Protein AF-A0A4Y2W3D5-F1 (afdb_monomer_lite)

InterPro domains:
  IPR001548 Peptidase M2, peptidyl-dipeptidase A [PF01401] (35-132)
  IPR001548 Peptidase M2, peptidyl-dipeptidase A [PS52011] (34-132)
  IPR001548 Peptidase M2, peptidyl-dipeptidase A [PTHR10514] (31-132)

Radius of gyration: 24.35 Å; chains: 1; bounding box: 38×50×79 Å

Organism: Araneus ventricosus (NCBI:txid182803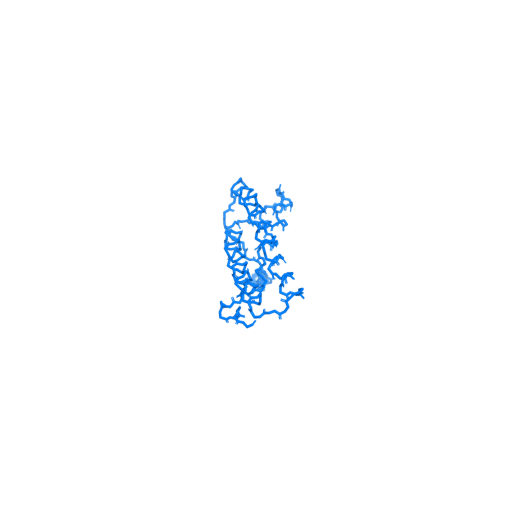)

Sequence (132 aa):
MVLCSVIFGLLNLLVTANADACDAVRDRYVSGSNTNVDEAVQFLRNHDRLASQMANKATIASWNYQSNLTEHNKKIMLEMEQESAKFSKEAWKNATSFAWKDFKDRNETIFRWFKSLSVLGTAALPEEKFKE

Secondary structure (DSSP, 8-state):
--HHHHHHHHHHHHHHHHHTTS-----SS---SB--HHHHHHHHHHHHHHHHHHHHHHHHHHHHHHHS--HHHHHHHHHHHHHHHHHHHHHHHHHTTB-GGGGGGT-HHHHHHHHHHT--GGGGS-GGGG--

Foldseek 3Di:
DPVVVVVVVVVVVVVVVVVVVPPPPPDPFAAAAAADVVVLVVLLVVLVVVVVVLVVLLVVLVVCCVVPVDPVSVVSNLVSVLVVLVSLVVLLVVLSNHNLVVCCVVPVVSSVSSVVSRDSPPSPDDSVVSPD

Structure (mmCIF, N/CA/C/O backbone):
data_AF-A0A4Y2W3D5-F1
#
_entry.id   AF-A0A4Y2W3D5-F1
#
loop_
_atom_site.group_PDB
_atom_site.id
_atom_site.type_symbol
_atom_site.label_atom_id
_atom_site.label_alt_id
_atom_site.label_comp_id
_atom_site.label_asym_id
_atom_site.label_entity_id
_atom_site.label_seq_id
_atom_site.pdbx_PDB_ins_code
_atom_site.Cartn_x
_atom_site.Cartn_y
_atom_site.Cartn_z
_atom_site.occupancy
_atom_site.B_iso_or_equiv
_atom_site.auth_seq_id
_atom_site.auth_comp_id
_atom_site.auth_asym_id
_atom_site.auth_atom_id
_atom_site.pdbx_PDB_model_num
ATOM 1 N N . MET A 1 1 ? 16.606 -39.940 -54.135 1.00 52.50 1 MET A N 1
ATOM 2 C CA . MET A 1 1 ? 17.005 -38.708 -53.412 1.00 52.50 1 MET A CA 1
ATOM 3 C C . MET A 1 1 ? 15.832 -37.735 -53.196 1.00 52.50 1 MET A C 1
ATOM 5 O O . MET A 1 1 ? 16.027 -36.539 -53.322 1.00 52.50 1 MET A O 1
ATOM 9 N N . VAL A 1 2 ? 14.617 -38.196 -52.848 1.00 50.19 2 VAL A N 1
ATOM 10 C CA . VAL A 1 2 ? 13.489 -37.268 -52.560 1.00 50.19 2 VAL A CA 1
ATOM 11 C C . VAL A 1 2 ? 12.741 -37.612 -51.259 1.00 50.19 2 VAL A C 1
ATOM 13 O O . VAL A 1 2 ? 12.106 -36.740 -50.682 1.00 50.19 2 VAL A O 1
ATOM 16 N N . LEU A 1 3 ? 12.886 -38.824 -50.702 1.00 41.00 3 LEU A N 1
ATOM 17 C CA . LEU A 1 3 ? 12.177 -39.196 -49.466 1.00 41.00 3 LEU A CA 1
ATOM 18 C C . LEU A 1 3 ? 12.799 -38.679 -48.151 1.00 41.00 3 LEU A C 1
ATOM 20 O O . LEU A 1 3 ? 12.075 -38.576 -47.169 1.00 41.00 3 LEU A O 1
ATOM 24 N N . CYS A 1 4 ? 14.085 -38.303 -48.098 1.00 43.53 4 CYS A N 1
ATOM 25 C CA . CYS A 1 4 ? 14.689 -37.792 -46.849 1.00 43.53 4 CYS A CA 1
ATOM 26 C C . CYS A 1 4 ? 14.389 -36.310 -46.569 1.00 43.53 4 CYS A C 1
ATOM 28 O O . CYS A 1 4 ? 14.415 -35.896 -45.413 1.00 43.53 4 CYS A O 1
ATOM 30 N N . SER A 1 5 ? 14.085 -35.507 -47.593 1.00 42.44 5 SER A N 1
ATOM 31 C CA . SER A 1 5 ? 13.856 -34.063 -47.425 1.00 42.44 5 SER A CA 1
ATOM 32 C C . SER A 1 5 ? 12.469 -33.737 -46.863 1.00 42.44 5 SER A C 1
ATOM 34 O O . SER A 1 5 ? 12.307 -32.728 -46.184 1.00 42.44 5 SER A O 1
ATOM 36 N N . VAL A 1 6 ? 11.473 -34.599 -47.094 1.00 50.34 6 VAL A N 1
ATOM 37 C CA . VAL A 1 6 ? 10.088 -34.367 -46.637 1.00 50.34 6 VAL A CA 1
ATOM 38 C C . VAL A 1 6 ? 9.926 -34.688 -45.145 1.00 50.34 6 VAL A C 1
ATOM 40 O O . VAL A 1 6 ? 9.176 -34.018 -44.438 1.00 50.34 6 VAL A O 1
ATOM 43 N N . ILE A 1 7 ? 10.694 -35.657 -44.636 1.00 48.94 7 ILE A N 1
ATOM 44 C CA . ILE A 1 7 ? 10.653 -36.080 -43.226 1.00 48.94 7 ILE A CA 1
ATOM 45 C C . ILE A 1 7 ? 11.238 -34.992 -42.305 1.00 48.94 7 ILE A C 1
ATOM 47 O O . ILE A 1 7 ? 10.708 -34.750 -41.223 1.00 48.94 7 ILE A O 1
ATOM 51 N N . PHE A 1 8 ? 12.261 -34.259 -42.762 1.00 45.75 8 PHE A N 1
ATOM 52 C CA . PHE A 1 8 ? 12.818 -33.113 -42.028 1.00 45.75 8 PHE A CA 1
ATOM 53 C C . PHE A 1 8 ? 11.894 -31.882 -42.011 1.00 45.75 8 PHE A C 1
ATOM 55 O O . PHE A 1 8 ? 11.946 -31.091 -41.070 1.00 45.75 8 PHE A O 1
ATOM 62 N N . GLY A 1 9 ? 11.029 -31.717 -43.018 1.00 48.16 9 GLY A N 1
ATOM 63 C CA . GLY A 1 9 ? 10.046 -30.629 -43.055 1.00 48.16 9 GLY A CA 1
ATOM 64 C C . GLY A 1 9 ? 8.900 -30.825 -42.058 1.00 48.16 9 GLY A C 1
ATOM 65 O O . GLY A 1 9 ? 8.498 -29.881 -41.384 1.00 48.16 9 GLY A O 1
ATOM 66 N N . LEU A 1 10 ? 8.416 -32.062 -41.906 1.00 48.62 10 LEU A N 1
ATOM 67 C CA . LEU A 1 10 ? 7.296 -32.382 -41.010 1.00 48.62 10 LEU A CA 1
ATOM 68 C C . LEU A 1 10 ? 7.675 -32.376 -39.521 1.00 48.62 10 LEU A C 1
ATOM 70 O O . LEU A 1 10 ? 6.816 -32.112 -38.681 1.00 48.62 10 LEU A O 1
ATOM 74 N N . LEU A 1 11 ? 8.948 -32.601 -39.177 1.00 48.75 11 LEU A N 1
ATOM 75 C CA . LEU A 1 11 ? 9.402 -32.560 -37.782 1.00 48.75 11 LEU A CA 1
ATOM 76 C C . LEU A 1 11 ? 9.518 -31.124 -37.234 1.00 48.75 11 LEU A C 1
ATOM 78 O O . LEU A 1 11 ? 9.341 -30.908 -36.040 1.00 48.75 11 LEU A O 1
ATOM 82 N N . ASN A 1 12 ? 9.753 -30.129 -38.097 1.00 52.22 12 ASN A N 1
ATOM 83 C CA . ASN A 1 12 ? 9.883 -28.728 -37.680 1.00 52.22 12 ASN A CA 1
ATOM 84 C C . ASN A 1 12 ? 8.536 -28.026 -37.428 1.00 52.22 12 ASN A C 1
ATOM 86 O O . ASN A 1 12 ? 8.511 -27.026 -36.719 1.00 52.22 12 ASN A O 1
ATOM 90 N N . LEU A 1 13 ? 7.416 -28.552 -37.940 1.00 49.47 13 LEU A N 1
ATOM 91 C CA . LEU A 1 13 ? 6.087 -27.971 -37.695 1.00 49.47 13 LEU A CA 1
ATOM 92 C C . LEU A 1 13 ? 5.500 -28.379 -36.327 1.00 49.47 13 LEU A C 1
ATOM 94 O O . LEU A 1 13 ? 4.667 -27.673 -35.766 1.00 49.47 13 LEU A O 1
ATOM 98 N N . LEU A 1 14 ? 5.947 -29.509 -35.771 1.00 46.84 14 LEU A N 1
ATOM 99 C CA . LEU A 1 14 ? 5.498 -30.023 -34.470 1.00 46.84 14 LEU A CA 1
ATOM 100 C C . LEU A 1 14 ? 6.307 -29.464 -33.289 1.00 46.84 14 LEU A C 1
ATOM 102 O O . LEU A 1 14 ? 5.818 -29.463 -32.162 1.00 46.84 14 LEU A O 1
ATOM 106 N N . VAL A 1 15 ? 7.524 -28.964 -33.532 1.00 49.25 15 VAL A N 1
ATOM 107 C CA . VAL A 1 15 ? 8.375 -28.368 -32.486 1.00 49.25 15 VAL A CA 1
ATOM 108 C C . VAL A 1 15 ? 7.961 -26.926 -32.173 1.00 49.25 15 VAL A C 1
ATOM 110 O O . VAL A 1 15 ? 8.002 -26.530 -31.011 1.00 49.25 15 VAL A O 1
ATOM 113 N N . THR A 1 16 ? 7.481 -26.152 -33.153 1.00 47.94 16 THR A N 1
ATOM 114 C CA . THR A 1 16 ? 7.047 -24.763 -32.912 1.00 47.94 16 THR A CA 1
ATOM 115 C C . THR A 1 16 ? 5.667 -24.662 -32.262 1.00 47.94 16 THR A C 1
ATOM 117 O O . THR A 1 16 ? 5.424 -23.719 -31.523 1.00 47.94 16 THR A O 1
ATOM 120 N N . ALA A 1 17 ? 4.778 -25.642 -32.457 1.00 47.56 17 AL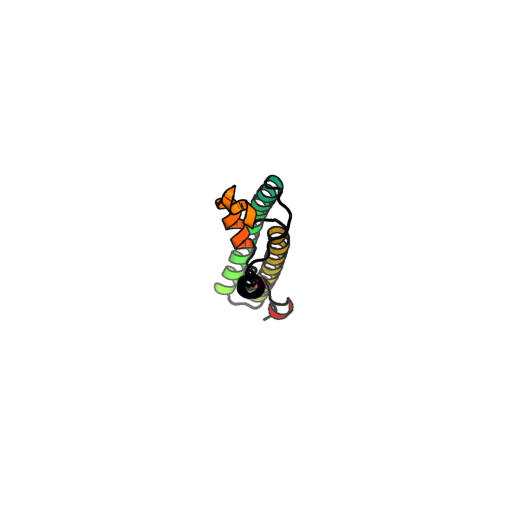A A N 1
ATOM 121 C CA . ALA A 1 17 ? 3.437 -25.618 -31.861 1.00 47.56 17 ALA A CA 1
ATOM 122 C C . ALA A 1 17 ? 3.436 -25.814 -30.329 1.00 47.56 17 ALA A C 1
ATOM 124 O O . ALA A 1 17 ? 2.494 -25.410 -29.653 1.00 47.56 17 ALA A O 1
ATOM 125 N N . ASN A 1 18 ? 4.497 -26.414 -29.775 1.00 51.12 18 ASN A N 1
ATOM 126 C CA . ASN A 1 18 ? 4.595 -26.724 -28.345 1.00 51.12 18 ASN A CA 1
ATOM 127 C C . ASN A 1 18 ? 5.391 -25.675 -27.547 1.00 51.12 18 ASN A C 1
ATOM 129 O O . ASN A 1 18 ? 5.335 -25.686 -26.318 1.00 51.12 18 ASN A O 1
ATOM 133 N N . ALA A 1 19 ? 6.117 -24.774 -28.220 1.00 45.09 19 ALA A N 1
ATOM 134 C CA . ALA A 1 19 ? 6.830 -23.678 -27.562 1.00 45.09 19 ALA A CA 1
ATOM 135 C C . ALA A 1 19 ? 5.860 -22.585 -27.076 1.00 45.09 19 ALA A C 1
ATOM 137 O O . ALA A 1 19 ? 6.019 -22.081 -25.968 1.00 45.09 19 ALA A O 1
ATOM 138 N N . ASP A 1 20 ? 4.795 -22.311 -27.838 1.00 47.66 20 ASP A N 1
ATOM 139 C CA . ASP A 1 20 ? 3.766 -21.326 -27.469 1.00 47.66 20 ASP A CA 1
ATOM 140 C C . ASP A 1 20 ? 2.789 -21.838 -26.391 1.00 47.66 20 ASP A C 1
ATOM 142 O O . ASP A 1 20 ? 2.048 -21.063 -25.789 1.00 47.66 20 ASP A O 1
ATOM 146 N N . ALA A 1 21 ? 2.795 -23.144 -26.106 1.00 46.25 21 ALA A N 1
ATOM 147 C CA . ALA A 1 21 ? 1.934 -23.754 -25.092 1.00 46.25 21 ALA A CA 1
ATOM 148 C C . ALA A 1 21 ? 2.580 -23.835 -23.692 1.00 46.25 21 ALA A C 1
ATOM 150 O O . ALA A 1 21 ? 1.889 -24.171 -22.729 1.00 46.25 21 ALA A O 1
ATOM 151 N N . CYS A 1 22 ? 3.880 -23.534 -23.553 1.00 43.44 22 CYS A N 1
ATOM 152 C CA . CYS A 1 22 ? 4.628 -23.768 -22.310 1.00 43.44 22 CYS A CA 1
ATOM 153 C C . CYS A 1 22 ? 4.873 -22.521 -21.433 1.00 43.44 22 CYS A C 1
ATOM 155 O O . CYS A 1 22 ? 5.510 -22.652 -20.391 1.00 43.44 22 CYS A O 1
ATOM 157 N N . ASP A 1 23 ? 4.335 -21.342 -21.766 1.00 47.62 23 ASP A N 1
ATOM 158 C CA . ASP A 1 23 ? 4.458 -20.157 -20.891 1.00 47.62 23 ASP A CA 1
ATOM 159 C C . ASP A 1 23 ? 3.144 -19.394 -20.672 1.00 47.62 23 ASP A C 1
ATOM 161 O O . ASP A 1 23 ? 3.099 -18.175 -20.534 1.00 47.62 23 ASP A O 1
ATOM 165 N N . ALA A 1 24 ? 2.028 -20.118 -20.575 1.00 50.91 24 ALA A N 1
ATOM 166 C CA . ALA A 1 24 ? 0.790 -19.551 -20.044 1.00 50.91 24 ALA A CA 1
ATOM 167 C C . ALA A 1 24 ? 0.759 -19.618 -18.503 1.00 50.91 24 ALA A C 1
ATOM 169 O O . ALA A 1 24 ? -0.271 -19.935 -17.899 1.00 50.91 24 ALA A O 1
ATOM 170 N N . VAL A 1 25 ? 1.879 -19.326 -17.825 1.00 55.34 25 VAL A N 1
ATOM 171 C CA . VAL A 1 25 ? 1.826 -19.005 -16.396 1.00 55.34 25 VAL A CA 1
ATOM 172 C C . VAL A 1 25 ? 1.177 -17.635 -16.305 1.00 55.34 25 VAL A C 1
ATOM 174 O O . VAL A 1 25 ? 1.826 -16.609 -16.473 1.00 55.34 25 VAL A O 1
ATOM 177 N N . ARG A 1 26 ? -0.139 -17.618 -16.074 1.00 61.34 26 ARG A N 1
ATOM 178 C CA . ARG A 1 26 ? -0.889 -16.385 -15.825 1.00 61.34 26 ARG A CA 1
ATOM 179 C C . ARG A 1 26 ? -0.144 -15.593 -14.753 1.00 61.34 26 ARG A C 1
ATOM 181 O O . ARG A 1 26 ? -0.055 -16.039 -13.606 1.00 61.34 26 ARG A O 1
ATOM 188 N N . ASP A 1 27 ? 0.433 -14.467 -15.150 1.00 73.44 27 ASP A N 1
ATOM 189 C CA . ASP A 1 27 ? 1.270 -13.683 -14.260 1.00 73.44 27 ASP A CA 1
ATOM 190 C C . ASP A 1 27 ? 0.453 -13.274 -13.029 1.00 73.44 27 ASP A C 1
ATOM 192 O O . ASP A 1 27 ? -0.653 -12.741 -13.146 1.00 73.44 27 ASP A O 1
ATOM 196 N N . ARG A 1 28 ? 0.968 -13.595 -11.837 1.00 80.62 28 ARG A N 1
ATOM 197 C CA . ARG A 1 28 ? 0.223 -13.428 -10.582 1.00 80.62 28 ARG A CA 1
ATOM 198 C C . ARG A 1 28 ? -0.047 -11.965 -10.251 1.00 80.62 28 ARG A C 1
ATOM 200 O O . ARG A 1 28 ? -0.989 -11.693 -9.511 1.00 80.62 28 ARG A O 1
ATOM 207 N N . TYR A 1 29 ? 0.766 -11.046 -10.769 1.00 88.69 29 TYR A N 1
ATOM 208 C CA . TYR A 1 29 ? 0.692 -9.632 -10.421 1.00 88.69 29 TYR A CA 1
ATOM 209 C C . TYR A 1 29 ? 0.565 -8.768 -11.667 1.00 88.69 29 TYR A C 1
ATOM 211 O O . TYR A 1 29 ? 1.351 -8.887 -12.608 1.00 88.69 29 TYR A O 1
ATOM 219 N N . VAL A 1 30 ? -0.406 -7.857 -11.652 1.00 92.44 30 VAL A N 1
ATOM 220 C CA . VAL A 1 30 ? -0.623 -6.915 -12.753 1.00 92.44 30 VAL A CA 1
ATOM 221 C C . VAL A 1 30 ? 0.547 -5.935 -12.817 1.00 92.44 30 VAL A C 1
ATOM 223 O O . VAL A 1 30 ? 0.955 -5.368 -11.804 1.00 92.44 30 VAL A O 1
ATOM 226 N N . SER A 1 31 ? 1.088 -5.748 -14.016 1.00 94.62 31 SER A N 1
ATOM 227 C CA . SER A 1 31 ? 2.076 -4.720 -14.340 1.00 94.62 31 SER A CA 1
ATOM 228 C C . SER A 1 31 ? 1.577 -3.989 -15.571 1.00 94.62 31 SER A C 1
ATOM 230 O O . SER A 1 31 ? 1.117 -4.631 -16.514 1.00 94.62 31 SER A O 1
ATOM 232 N N . GLY A 1 32 ? 1.636 -2.667 -15.531 1.00 95.38 32 GLY A N 1
ATOM 233 C CA . GLY A 1 32 ? 1.163 -1.803 -16.598 1.00 95.38 32 GLY A CA 1
ATOM 234 C C . GLY A 1 32 ? 2.283 -1.479 -17.573 1.00 95.38 32 GLY A C 1
ATOM 235 O O . GLY A 1 32 ? 3.229 -2.250 -17.731 1.00 95.38 32 GLY A O 1
ATOM 236 N N . SER A 1 33 ? 2.171 -0.321 -18.216 1.00 95.88 33 SER A N 1
ATOM 237 C CA . SER A 1 33 ? 3.069 0.109 -19.289 1.00 95.88 33 SER A CA 1
ATOM 238 C C . SER A 1 33 ? 3.806 1.420 -19.001 1.00 95.88 33 SER A C 1
ATOM 240 O O . SER A 1 33 ? 4.630 1.822 -19.816 1.00 95.88 33 SER A O 1
ATOM 242 N N . ASN A 1 34 ? 3.539 2.115 -17.883 1.00 95.12 34 ASN A N 1
ATOM 243 C CA . ASN A 1 34 ? 4.255 3.357 -17.567 1.00 95.12 34 ASN A CA 1
ATOM 244 C C . ASN A 1 34 ? 5.691 3.057 -17.093 1.00 95.12 34 ASN A C 1
ATOM 246 O O . ASN A 1 34 ? 5.899 2.553 -15.990 1.00 95.12 34 ASN A O 1
ATOM 250 N N . THR A 1 35 ? 6.685 3.384 -17.918 1.00 93.69 35 THR A N 1
ATOM 251 C CA . THR A 1 35 ? 8.114 3.162 -17.644 1.00 93.69 35 THR A CA 1
ATOM 252 C C . THR A 1 35 ? 8.809 4.351 -16.966 1.00 93.69 35 THR A C 1
ATOM 254 O O . THR A 1 35 ? 10.026 4.305 -16.771 1.00 93.69 35 THR A O 1
ATOM 257 N N . ASN A 1 36 ? 8.093 5.439 -16.653 1.00 93.81 36 ASN A N 1
ATOM 258 C CA . ASN A 1 36 ? 8.681 6.647 -16.074 1.00 93.81 36 ASN A CA 1
ATOM 259 C C . ASN A 1 36 ? 9.110 6.409 -14.614 1.00 93.81 36 ASN A C 1
ATOM 261 O O . ASN A 1 36 ? 8.287 6.316 -13.702 1.00 93.81 36 ASN A O 1
ATOM 265 N N . VAL A 1 37 ? 10.425 6.318 -14.397 1.00 90.38 37 VAL A N 1
ATOM 266 C CA . VAL A 1 37 ? 11.018 6.031 -13.082 1.00 90.38 37 VAL A CA 1
ATOM 267 C C . VAL A 1 37 ? 10.871 7.214 -12.121 1.00 90.38 37 VAL A C 1
ATOM 269 O O . VAL A 1 37 ? 10.652 6.996 -10.931 1.00 90.38 37 VAL A O 1
ATOM 272 N N . ASP A 1 38 ? 10.943 8.455 -12.602 1.00 93.44 38 ASP A N 1
ATOM 273 C CA . ASP A 1 38 ? 10.845 9.634 -11.734 1.00 93.44 38 ASP A CA 1
ATOM 274 C C . ASP A 1 38 ? 9.427 9.791 -11.174 1.00 93.44 38 ASP A C 1
ATOM 276 O O . ASP A 1 38 ? 9.252 10.016 -9.974 1.00 93.44 38 ASP A O 1
ATOM 280 N N . GLU A 1 39 ? 8.408 9.579 -12.012 1.00 95.44 39 GLU A N 1
ATOM 281 C CA . GLU A 1 39 ? 7.008 9.508 -11.573 1.00 95.44 39 GLU A CA 1
ATOM 282 C C . GLU A 1 39 ? 6.791 8.369 -10.576 1.00 95.44 39 GLU A C 1
ATOM 284 O O . GLU A 1 39 ? 6.139 8.563 -9.548 1.00 95.44 39 GLU A O 1
ATOM 289 N N . ALA A 1 40 ? 7.379 7.197 -10.836 1.00 95.44 40 ALA A N 1
ATOM 290 C CA . ALA A 1 40 ? 7.300 6.054 -9.935 1.00 95.44 40 ALA A CA 1
ATOM 291 C C . ALA A 1 40 ? 7.895 6.383 -8.553 1.00 95.44 40 ALA A C 1
ATOM 293 O O . ALA A 1 40 ? 7.281 6.097 -7.525 1.00 95.44 40 ALA A O 1
ATOM 294 N N . VAL A 1 41 ? 9.056 7.043 -8.505 1.00 95.25 41 VAL A N 1
ATOM 295 C CA . VAL A 1 41 ? 9.691 7.479 -7.250 1.00 95.25 41 VAL A CA 1
ATOM 296 C C . VAL A 1 41 ? 8.845 8.525 -6.525 1.00 95.25 41 VAL A C 1
ATOM 298 O O . VAL A 1 41 ? 8.679 8.439 -5.306 1.00 95.25 41 VAL A O 1
ATOM 301 N N . GLN A 1 42 ? 8.298 9.508 -7.243 1.00 97.06 42 GLN A N 1
ATOM 302 C CA . GLN A 1 42 ? 7.421 10.523 -6.651 1.00 97.06 42 GLN A CA 1
ATOM 303 C C . GLN A 1 42 ? 6.145 9.901 -6.076 1.00 97.06 42 GLN A C 1
ATOM 305 O O . GLN A 1 42 ? 5.750 10.234 -4.955 1.00 97.06 42 GLN A O 1
ATOM 310 N N . PHE A 1 43 ? 5.541 8.953 -6.797 1.00 97.56 43 PHE A N 1
ATOM 311 C CA . PHE A 1 43 ? 4.408 8.174 -6.314 1.00 97.56 43 PHE A CA 1
ATOM 312 C C . PHE A 1 43 ? 4.752 7.447 -5.012 1.00 97.56 43 PHE A C 1
ATOM 314 O O . PHE A 1 43 ? 4.034 7.618 -4.028 1.00 97.56 43 PHE A O 1
ATOM 321 N N . LEU A 1 44 ? 5.864 6.703 -4.967 1.00 97.44 44 LEU A N 1
ATOM 322 C CA . LEU A 1 44 ? 6.262 5.959 -3.769 1.00 97.44 44 LEU A CA 1
ATOM 323 C C . LEU A 1 44 ? 6.497 6.877 -2.561 1.00 97.44 44 LEU A C 1
ATOM 325 O O . LEU A 1 44 ? 6.045 6.555 -1.466 1.00 97.44 44 LEU A O 1
ATOM 329 N N . ARG A 1 45 ? 7.136 8.040 -2.745 1.00 97.50 45 ARG A N 1
ATOM 330 C CA . ARG A 1 45 ? 7.343 9.025 -1.663 1.00 97.50 45 ARG A CA 1
ATOM 331 C C . ARG A 1 45 ? 6.025 9.572 -1.118 1.00 97.50 45 ARG A C 1
ATOM 333 O O . ARG A 1 45 ? 5.846 9.685 0.094 1.00 97.50 45 ARG A O 1
ATOM 340 N N . ASN A 1 46 ? 5.098 9.915 -2.008 1.00 98.06 46 ASN A N 1
ATOM 341 C CA . ASN A 1 46 ? 3.785 10.408 -1.603 1.00 98.06 46 ASN A CA 1
ATOM 342 C C . ASN A 1 46 ? 2.965 9.313 -0.917 1.00 98.06 46 ASN A C 1
ATOM 344 O O . ASN A 1 46 ? 2.314 9.583 0.094 1.00 98.06 46 ASN A O 1
ATOM 348 N N . HIS A 1 47 ? 3.020 8.091 -1.447 1.00 97.75 47 HIS A N 1
ATOM 349 C CA . HIS A 1 47 ? 2.340 6.941 -0.879 1.00 97.75 47 HIS A CA 1
ATOM 350 C C . HIS A 1 47 ? 2.858 6.625 0.524 1.00 97.75 47 HIS A C 1
ATOM 352 O O . HIS A 1 47 ? 2.045 6.514 1.430 1.00 97.75 47 HIS A O 1
ATOM 358 N N . ASP A 1 48 ? 4.174 6.567 0.733 1.00 97.94 48 ASP A N 1
ATOM 359 C CA . ASP A 1 48 ? 4.793 6.303 2.040 1.00 97.94 48 ASP A CA 1
ATOM 360 C C . ASP A 1 48 ? 4.324 7.292 3.122 1.00 97.94 48 ASP A C 1
ATOM 362 O O . ASP A 1 48 ? 3.867 6.900 4.203 1.00 97.94 48 ASP A O 1
ATOM 366 N N . ARG A 1 49 ? 4.314 8.591 2.790 1.00 98.31 49 ARG A N 1
ATOM 367 C CA . ARG A 1 49 ? 3.819 9.644 3.688 1.00 98.31 49 ARG A CA 1
ATOM 368 C C . ARG A 1 49 ? 2.343 9.448 4.048 1.00 98.31 49 ARG A C 1
ATOM 370 O O . ARG A 1 49 ? 1.973 9.579 5.214 1.00 98.31 49 ARG A O 1
ATOM 377 N N . LEU A 1 50 ? 1.490 9.187 3.056 1.00 98.12 50 LEU A N 1
ATOM 378 C CA . LEU A 1 50 ? 0.046 9.025 3.263 1.00 98.12 50 LEU A CA 1
ATOM 379 C C . LEU A 1 50 ? -0.285 7.717 3.988 1.00 98.12 50 LEU A C 1
ATOM 381 O O . LEU A 1 50 ? -1.103 7.717 4.906 1.00 98.12 50 LEU A O 1
ATOM 385 N N . ALA A 1 51 ? 0.389 6.626 3.628 1.00 97.38 51 ALA A N 1
ATOM 386 C CA . ALA A 1 51 ? 0.231 5.318 4.247 1.00 97.38 51 ALA A CA 1
ATOM 387 C C . ALA A 1 51 ? 0.607 5.367 5.729 1.00 97.38 51 ALA A C 1
ATOM 389 O O . ALA A 1 51 ? -0.127 4.836 6.555 1.00 97.38 51 ALA A O 1
ATOM 390 N N . SER A 1 52 ? 1.679 6.079 6.088 1.00 98.00 52 SER A N 1
ATOM 391 C CA . SER A 1 52 ? 2.076 6.276 7.488 1.00 98.00 52 SER A CA 1
ATOM 392 C C . SER A 1 52 ? 0.999 7.000 8.305 1.00 98.00 52 SER A C 1
ATOM 394 O O . SER A 1 52 ? 0.691 6.608 9.432 1.00 98.00 52 SER A O 1
ATOM 396 N N . GLN A 1 53 ? 0.378 8.036 7.731 1.00 98.19 53 GLN A N 1
ATOM 397 C CA . GLN A 1 53 ? -0.719 8.767 8.375 1.00 98.19 53 GLN A CA 1
ATOM 398 C C . GLN A 1 53 ? -1.969 7.893 8.530 1.00 98.19 53 GLN A C 1
ATOM 400 O O . GLN A 1 53 ? -2.588 7.890 9.594 1.00 98.19 53 GLN A O 1
ATOM 405 N N . MET A 1 54 ? -2.325 7.135 7.489 1.00 97.81 54 MET A N 1
ATOM 406 C CA . MET A 1 54 ? -3.458 6.208 7.519 1.00 97.81 54 MET A CA 1
ATOM 407 C C . MET A 1 54 ? -3.243 5.099 8.554 1.00 97.81 54 MET A C 1
ATOM 409 O O . MET A 1 54 ? -4.109 4.860 9.391 1.00 97.81 54 MET A O 1
ATOM 413 N N . ALA A 1 55 ? -2.060 4.481 8.558 1.00 97.31 55 ALA A N 1
ATOM 414 C CA . ALA A 1 55 ? -1.700 3.417 9.487 1.00 97.31 55 ALA A CA 1
ATOM 415 C C . ALA A 1 55 ? -1.759 3.887 10.943 1.00 97.31 55 ALA A C 1
ATOM 417 O O . ALA A 1 55 ? -2.271 3.165 11.798 1.00 97.31 55 ALA A O 1
ATOM 418 N N . ASN A 1 56 ? -1.294 5.108 11.231 1.00 98.50 56 ASN A N 1
ATOM 419 C CA . ASN A 1 56 ? -1.407 5.686 12.567 1.00 98.50 56 ASN A CA 1
ATOM 420 C C . ASN A 1 56 ? -2.875 5.812 13.010 1.00 98.50 56 ASN A C 1
ATOM 422 O O . ASN A 1 56 ? -3.228 5.322 14.082 1.00 98.50 56 ASN A O 1
ATOM 426 N N . LYS A 1 57 ? -3.738 6.396 12.170 1.00 98.38 57 LYS A N 1
ATOM 427 C CA . LYS A 1 57 ? -5.171 6.549 12.470 1.00 98.38 57 LYS A CA 1
ATOM 428 C C . LYS A 1 57 ? -5.870 5.203 12.664 1.00 98.38 57 LYS A C 1
ATOM 430 O O . LYS A 1 57 ? -6.566 5.021 13.660 1.00 98.38 57 LYS A O 1
ATOM 435 N N . ALA A 1 58 ? -5.654 4.262 11.745 1.00 97.44 58 ALA A N 1
ATOM 436 C CA . ALA A 1 58 ? -6.243 2.927 11.805 1.00 97.44 58 ALA A CA 1
ATOM 437 C C . ALA A 1 58 ? -5.799 2.170 13.068 1.00 97.44 58 ALA A C 1
ATOM 439 O O . ALA A 1 58 ? -6.625 1.577 13.760 1.00 97.44 58 ALA A O 1
ATOM 440 N N . THR A 1 59 ? -4.513 2.265 13.427 1.00 98.38 59 THR A N 1
ATOM 441 C CA . THR A 1 59 ? -3.973 1.651 14.651 1.00 98.38 59 THR A CA 1
ATOM 442 C C . THR A 1 59 ? -4.610 2.248 15.903 1.00 98.38 59 THR A C 1
ATOM 444 O O . THR A 1 59 ? -5.009 1.501 16.791 1.00 98.38 59 THR A O 1
ATOM 447 N N . ILE A 1 60 ? -4.754 3.577 15.974 1.00 98.56 60 ILE A N 1
ATOM 448 C CA . ILE A 1 60 ? -5.402 4.249 17.110 1.00 98.56 60 ILE A CA 1
ATOM 449 C C . ILE A 1 60 ? -6.870 3.824 17.230 1.00 98.56 60 ILE A C 1
ATOM 451 O O . ILE A 1 60 ? -7.316 3.484 18.323 1.00 98.56 60 ILE A O 1
ATOM 455 N N . ALA A 1 61 ? -7.620 3.808 16.125 1.00 98.31 61 ALA A N 1
ATOM 456 C CA . ALA A 1 61 ? -9.025 3.401 16.134 1.00 98.31 61 ALA A CA 1
ATOM 457 C C . ALA A 1 61 ? -9.195 1.944 16.592 1.00 98.31 61 ALA A C 1
ATOM 459 O O . ALA A 1 61 ? -10.023 1.658 17.458 1.00 98.31 61 ALA A O 1
ATOM 460 N N . SER A 1 62 ? -8.354 1.043 16.076 1.00 98.00 62 SER A N 1
ATOM 461 C CA . SER A 1 62 ? -8.339 -0.361 16.485 1.00 98.00 62 SER A CA 1
ATOM 462 C C . SER A 1 62 ? -7.983 -0.520 17.966 1.00 98.00 62 SER A C 1
ATOM 464 O O . SER A 1 62 ? -8.683 -1.216 18.699 1.00 98.00 62 SER A O 1
ATOM 466 N N . TRP A 1 63 ? -6.950 0.181 18.444 1.00 98.56 63 TRP A N 1
ATOM 467 C CA . TRP A 1 63 ? -6.551 0.155 19.852 1.00 98.56 63 TRP A CA 1
ATOM 468 C C . TRP A 1 63 ? -7.656 0.668 20.781 1.00 98.56 63 TRP A C 1
ATOM 470 O O . TRP A 1 63 ? -7.918 0.064 21.821 1.00 98.56 63 TRP A O 1
ATOM 480 N N . ASN A 1 64 ? -8.341 1.752 20.410 1.00 98.69 64 ASN A N 1
ATOM 481 C CA . ASN A 1 64 ? -9.440 2.313 21.198 1.00 98.69 64 ASN A CA 1
ATOM 482 C C . ASN A 1 64 ? -10.601 1.326 21.354 1.00 98.69 64 ASN A C 1
ATOM 484 O O . ASN A 1 64 ? -11.178 1.232 22.435 1.00 98.69 64 ASN A O 1
ATOM 488 N N . TYR A 1 65 ? -10.933 0.569 20.306 1.00 98.38 65 TYR A N 1
ATOM 489 C CA . TYR A 1 65 ? -11.936 -0.487 20.414 1.00 98.38 65 TYR A CA 1
ATOM 490 C C . TYR A 1 65 ? -11.440 -1.661 21.265 1.00 98.38 65 TYR A C 1
ATOM 492 O O . TYR A 1 65 ? -12.126 -2.063 22.199 1.00 98.38 65 TYR A O 1
ATOM 500 N N . GLN A 1 66 ? -10.227 -2.165 21.013 1.00 98.25 66 GLN A N 1
ATOM 501 C CA . GLN A 1 66 ? -9.661 -3.304 21.749 1.00 98.25 66 GLN A CA 1
ATOM 502 C C . GLN A 1 66 ? -9.498 -3.033 23.253 1.00 98.25 66 GLN A C 1
ATOM 504 O O . GLN A 1 66 ? -9.705 -3.926 24.070 1.00 98.25 66 GLN A O 1
ATOM 509 N N . SER A 1 67 ? -9.137 -1.803 23.624 1.00 98.50 67 SER A N 1
ATOM 510 C CA . SER A 1 67 ? -8.983 -1.385 25.024 1.00 98.50 67 SER A CA 1
ATOM 511 C C . SER A 1 67 ? -10.298 -0.958 25.684 1.00 98.50 67 SER A C 1
ATOM 513 O O . SER A 1 67 ? -10.387 -0.951 26.911 1.00 98.50 67 SER A O 1
ATOM 515 N N . ASN A 1 68 ? -11.323 -0.619 24.896 1.00 98.44 68 ASN A N 1
ATOM 516 C CA . ASN A 1 68 ? -12.640 -0.219 25.378 1.00 98.44 68 ASN A CA 1
ATOM 517 C C . ASN A 1 68 ? -13.746 -0.663 24.400 1.00 98.44 68 ASN A C 1
ATOM 519 O O . ASN A 1 68 ? -14.122 0.070 23.474 1.00 98.44 68 ASN A O 1
ATOM 523 N N . LEU A 1 69 ? -14.270 -1.870 24.638 1.00 98.00 69 LEU A N 1
ATOM 524 C CA . LEU A 1 69 ? -15.236 -2.572 23.789 1.00 98.00 69 LEU A CA 1
ATOM 525 C C . LEU A 1 69 ? -16.636 -1.944 23.871 1.00 98.00 69 LEU A C 1
ATOM 527 O O . LEU A 1 69 ? -17.519 -2.416 24.585 1.00 98.00 69 LEU A O 1
ATOM 531 N N . THR A 1 70 ? -16.839 -0.865 23.120 1.00 98.25 70 THR A N 1
ATOM 532 C CA . THR A 1 70 ? -18.131 -0.182 22.971 1.00 98.25 70 THR A CA 1
ATOM 533 C C . THR A 1 70 ? -18.550 -0.139 21.506 1.00 98.25 70 THR A C 1
ATOM 535 O O . THR A 1 70 ? -17.699 -0.063 20.620 1.00 98.25 70 THR A O 1
ATOM 538 N N . GLU A 1 71 ? -19.858 -0.102 21.238 1.00 97.62 71 GLU A N 1
ATOM 539 C CA . GLU A 1 71 ? -20.387 0.038 19.870 1.00 97.62 71 GLU A CA 1
ATOM 540 C C . GLU A 1 71 ? -19.911 1.324 19.178 1.00 97.62 71 GLU A C 1
ATOM 542 O O . GLU A 1 71 ? -19.665 1.339 17.974 1.00 97.62 71 GLU A O 1
ATOM 547 N N . HIS A 1 72 ? -19.717 2.404 19.941 1.00 97.56 72 HIS A N 1
ATOM 548 C CA . HIS A 1 72 ? -19.164 3.651 19.419 1.00 97.56 72 HIS A CA 1
ATOM 549 C C . HIS A 1 72 ? -17.741 3.458 18.873 1.00 97.56 72 HIS A C 1
ATOM 551 O O . HIS A 1 72 ? -17.469 3.812 17.725 1.00 97.56 72 HIS A O 1
ATOM 557 N N . ASN A 1 73 ? -16.852 2.849 19.665 1.00 98.25 73 ASN A N 1
ATOM 558 C CA . ASN A 1 73 ? -15.480 2.582 19.234 1.00 98.25 73 ASN A CA 1
ATOM 559 C C . ASN A 1 73 ? -15.435 1.541 18.110 1.00 98.25 73 ASN A C 1
ATOM 561 O O . ASN A 1 73 ? -14.630 1.688 17.191 1.00 98.25 73 ASN A O 1
ATOM 565 N N . LYS A 1 74 ? -16.329 0.537 18.140 1.00 97.12 74 LYS A N 1
ATOM 566 C CA . LYS A 1 74 ? -16.476 -0.441 17.054 1.00 97.12 74 LYS A CA 1
ATOM 567 C C . LYS A 1 74 ? -16.782 0.264 15.733 1.00 97.12 74 LYS A C 1
ATOM 569 O O . LYS A 1 74 ? -16.104 0.020 14.742 1.00 97.12 74 LYS A O 1
ATOM 574 N N . LYS A 1 75 ? -17.761 1.177 15.727 1.00 96.50 75 LYS A N 1
ATOM 575 C CA . LYS A 1 75 ? -18.152 1.937 14.531 1.00 96.50 75 LYS A CA 1
ATOM 576 C C . LYS A 1 75 ? -16.985 2.741 13.956 1.00 96.50 75 LYS A C 1
ATOM 578 O O . LYS A 1 75 ? -16.751 2.676 12.757 1.00 96.50 75 LYS A O 1
ATOM 583 N N . ILE A 1 76 ? -16.237 3.449 14.805 1.00 97.44 76 ILE A N 1
ATOM 584 C CA . ILE A 1 76 ? -15.069 4.236 14.374 1.00 97.44 76 ILE A CA 1
ATOM 585 C C . ILE A 1 76 ? -13.987 3.328 13.776 1.00 97.44 76 ILE A C 1
ATOM 587 O O . ILE A 1 76 ? -13.406 3.660 12.745 1.00 97.44 76 ILE A O 1
ATOM 591 N N . MET A 1 77 ? -13.715 2.179 14.401 1.00 96.69 77 MET A N 1
ATOM 592 C CA . MET A 1 77 ? -12.758 1.207 13.873 1.00 96.69 77 MET A CA 1
ATOM 593 C C . MET A 1 77 ? -13.178 0.703 12.484 1.00 96.69 77 MET A C 1
ATOM 595 O O . MET A 1 77 ? -12.366 0.756 11.565 1.00 96.69 77 MET A O 1
ATOM 599 N N . LEU A 1 78 ? -14.439 0.291 12.312 1.00 95.00 78 LEU A N 1
ATOM 600 C CA . LEU A 1 78 ? -14.959 -0.195 11.027 1.00 95.00 78 LEU A CA 1
ATOM 601 C C . LEU A 1 78 ? -14.912 0.885 9.930 1.00 95.00 78 LEU A C 1
ATOM 603 O O . LEU A 1 78 ? -14.532 0.606 8.794 1.00 95.00 78 LEU A O 1
ATOM 607 N N . GLU A 1 79 ? -15.240 2.137 10.264 1.00 94.88 79 GLU A N 1
ATOM 608 C CA . GLU A 1 79 ? -15.112 3.271 9.337 1.00 94.88 79 GLU A CA 1
ATOM 609 C C . GLU A 1 79 ? -13.655 3.468 8.883 1.00 94.88 79 GLU A C 1
ATOM 611 O O . GLU A 1 79 ? -13.393 3.653 7.691 1.00 94.88 79 GLU A O 1
ATOM 616 N N . MET A 1 80 ? -12.695 3.361 9.808 1.00 96.00 80 MET A N 1
ATOM 617 C CA . MET A 1 80 ? -11.269 3.466 9.486 1.00 96.00 80 MET A CA 1
ATOM 618 C C . MET A 1 80 ? -10.745 2.284 8.662 1.00 96.00 80 MET A C 1
ATOM 620 O O . MET A 1 80 ? -9.875 2.471 7.805 1.00 96.00 80 MET A O 1
ATOM 624 N N . GLU A 1 81 ? -11.258 1.075 8.884 1.00 92.94 81 GLU A N 1
ATOM 625 C CA . GLU A 1 81 ? -10.946 -0.100 8.064 1.00 92.94 81 GLU A CA 1
ATOM 626 C C . GLU A 1 81 ? -11.447 0.079 6.626 1.00 92.94 81 GLU A C 1
ATOM 62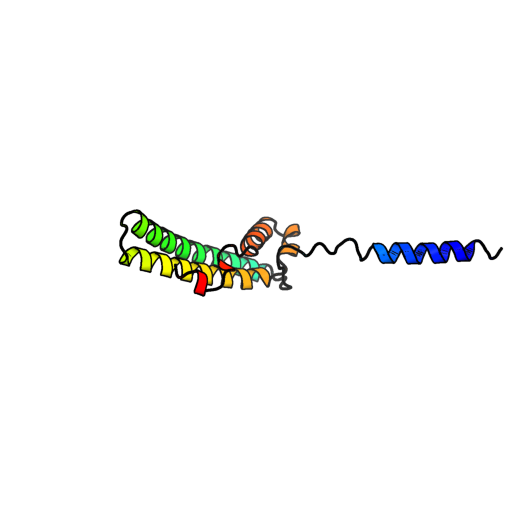8 O O . GLU A 1 81 ? -10.704 -0.171 5.673 1.00 92.94 81 GLU A O 1
ATOM 633 N N . GLN A 1 82 ? -12.663 0.604 6.458 1.00 93.56 82 GLN A N 1
ATOM 634 C CA . GLN A 1 82 ? -13.239 0.925 5.154 1.00 93.56 82 GLN A CA 1
ATOM 635 C C . GLN A 1 82 ? -12.430 2.010 4.418 1.00 93.56 82 GLN A C 1
ATOM 637 O O . GLN A 1 82 ? -12.149 1.881 3.223 1.00 93.56 82 GLN A O 1
ATOM 642 N N . GLU A 1 83 ? -12.020 3.077 5.111 1.00 94.69 83 GLU A N 1
ATOM 643 C CA . GLU A 1 83 ? -11.158 4.121 4.537 1.00 94.69 83 GLU A CA 1
ATOM 644 C C . GLU A 1 83 ? -9.791 3.555 4.116 1.00 94.69 83 GLU A C 1
ATOM 646 O O . GLU A 1 83 ? -9.312 3.822 3.009 1.00 94.69 83 GLU A O 1
ATOM 651 N N . SER A 1 84 ? -9.201 2.699 4.953 1.00 94.62 84 SER A N 1
ATOM 652 C CA . SER A 1 84 ? -7.925 2.034 4.667 1.00 94.62 84 SER A CA 1
ATOM 653 C C . SER A 1 84 ? -8.022 1.119 3.443 1.00 94.62 84 SER A C 1
ATOM 655 O O . SER A 1 84 ? -7.136 1.140 2.587 1.00 94.62 84 SER A O 1
ATOM 657 N N . ALA A 1 85 ? -9.117 0.366 3.301 1.00 94.12 85 ALA A N 1
ATOM 658 C CA . ALA A 1 85 ? -9.351 -0.496 2.145 1.00 94.12 85 ALA A CA 1
ATOM 659 C C . ALA A 1 85 ? -9.454 0.306 0.834 1.00 94.12 85 ALA A C 1
ATOM 661 O O . ALA A 1 85 ? -8.851 -0.074 -0.177 1.00 94.12 85 ALA A O 1
ATOM 662 N N . LYS A 1 86 ? -10.149 1.453 0.848 1.00 94.62 86 LYS A N 1
ATOM 663 C CA . LYS A 1 86 ? -10.213 2.371 -0.306 1.00 94.62 86 LYS A CA 1
ATOM 664 C C . LYS A 1 86 ? -8.832 2.893 -0.680 1.00 94.62 86 LYS A C 1
ATOM 666 O O . LYS A 1 86 ? -8.445 2.796 -1.846 1.00 94.62 86 LYS A O 1
ATOM 671 N N . PHE A 1 87 ? -8.072 3.361 0.309 1.00 96.00 87 PHE A N 1
ATOM 672 C CA . PHE A 1 87 ? -6.707 3.840 0.111 1.00 96.00 87 PHE A CA 1
ATOM 673 C C . PHE A 1 87 ? -5.806 2.764 -0.517 1.00 96.00 87 PHE A C 1
ATOM 675 O O . PHE A 1 87 ? -5.122 3.029 -1.508 1.00 96.00 87 PHE A O 1
ATOM 682 N N . SER A 1 88 ? -5.850 1.523 -0.016 1.00 95.62 88 SER A N 1
ATOM 683 C CA . SER A 1 88 ? -5.096 0.401 -0.593 1.00 95.62 88 SER A CA 1
ATOM 684 C C . SER A 1 88 ? -5.498 0.105 -2.041 1.00 95.62 88 SER A C 1
ATOM 686 O O . SER A 1 88 ? -4.636 -0.171 -2.876 1.00 95.62 88 SER A O 1
ATOM 688 N N . LYS A 1 89 ? -6.789 0.205 -2.377 1.00 95.00 89 LYS A N 1
ATOM 689 C CA . LYS A 1 89 ? -7.297 -0.014 -3.741 1.00 95.00 89 LYS A CA 1
ATOM 690 C C . LYS A 1 89 ? -6.847 1.057 -4.722 1.00 95.00 89 LYS A C 1
ATOM 692 O O . LYS A 1 89 ? -6.506 0.735 -5.860 1.00 95.00 89 LYS A O 1
ATOM 697 N N . GLU A 1 90 ? -6.819 2.312 -4.300 1.00 96.12 90 GLU A N 1
ATOM 698 C CA . GLU A 1 90 ? -6.283 3.411 -5.105 1.00 96.12 90 GLU A CA 1
ATOM 699 C C . GLU A 1 90 ? -4.772 3.278 -5.304 1.00 96.12 90 GLU A C 1
ATOM 701 O O . GLU A 1 90 ? -4.288 3.385 -6.434 1.00 96.12 90 GLU A O 1
ATOM 706 N N . ALA A 1 91 ? -4.039 2.959 -4.234 1.00 96.94 91 ALA A N 1
ATOM 707 C CA . ALA A 1 91 ? -2.605 2.714 -4.298 1.00 96.94 91 ALA A CA 1
ATOM 708 C C . ALA A 1 91 ? -2.267 1.570 -5.261 1.00 96.94 91 ALA A C 1
ATOM 710 O O . ALA A 1 91 ? -1.380 1.724 -6.097 1.00 96.94 91 ALA A O 1
ATOM 711 N N . TRP A 1 92 ? -3.012 0.464 -5.207 1.00 96.88 92 TRP A N 1
ATOM 712 C CA . TRP A 1 92 ? -2.854 -0.663 -6.124 1.00 96.88 92 TRP A CA 1
ATOM 713 C C . TRP A 1 92 ? -3.114 -0.276 -7.581 1.00 96.88 92 TRP A C 1
ATOM 715 O O . TRP A 1 92 ? -2.307 -0.603 -8.450 1.00 96.88 92 TRP A O 1
ATOM 725 N N . LYS A 1 93 ? -4.205 0.450 -7.869 1.00 96.00 93 LYS A N 1
ATOM 726 C CA . LYS A 1 93 ? -4.516 0.912 -9.236 1.00 96.00 93 LYS A CA 1
ATOM 727 C C . LYS A 1 93 ? -3.381 1.759 -9.806 1.00 96.00 93 LYS A C 1
ATOM 729 O O . LYS A 1 93 ? -2.995 1.573 -10.955 1.00 96.00 93 LYS A O 1
ATOM 734 N N . ASN A 1 94 ? -2.842 2.672 -8.999 1.00 96.50 94 ASN A N 1
ATOM 735 C CA . ASN A 1 94 ? -1.742 3.525 -9.424 1.00 96.50 94 ASN A CA 1
ATOM 736 C C . ASN A 1 94 ? -0.449 2.710 -9.595 1.00 96.50 94 ASN A C 1
ATOM 738 O O . ASN A 1 94 ? 0.155 2.728 -10.663 1.00 96.50 94 ASN A O 1
ATOM 742 N N . ALA A 1 95 ? -0.083 1.897 -8.600 1.00 96.81 95 ALA A N 1
ATOM 743 C CA . ALA A 1 95 ? 1.126 1.079 -8.629 1.00 96.81 95 ALA A CA 1
ATOM 744 C C . ALA A 1 95 ? 1.159 0.104 -9.818 1.00 96.81 95 ALA A C 1
ATOM 746 O O . ALA A 1 95 ? 2.183 -0.039 -10.483 1.00 96.81 95 ALA A O 1
ATOM 747 N N . THR A 1 96 ? 0.027 -0.533 -10.122 1.00 96.31 96 THR A N 1
ATOM 748 C CA . THR A 1 96 ? -0.096 -1.485 -11.236 1.00 96.31 96 THR A CA 1
ATOM 749 C C . THR A 1 96 ? -0.200 -0.824 -12.610 1.00 96.31 96 THR A C 1
ATOM 751 O O . THR A 1 96 ? -0.130 -1.534 -13.607 1.00 96.31 96 THR A O 1
ATOM 754 N N . SER A 1 97 ? -0.299 0.508 -12.698 1.00 96.81 97 SER A N 1
ATOM 755 C CA . SER A 1 97 ? -0.204 1.235 -13.975 1.00 96.81 97 SER A CA 1
ATOM 756 C C . SER A 1 97 ? 1.237 1.351 -14.496 1.00 96.81 97 SER A C 1
ATOM 758 O O . SER A 1 97 ? 1.460 1.479 -15.704 1.00 96.81 97 SER A O 1
ATOM 760 N N . PHE A 1 98 ? 2.223 1.249 -13.601 1.00 97.00 98 PHE A N 1
ATOM 761 C CA . PHE A 1 98 ? 3.638 1.257 -13.956 1.00 97.00 98 PHE A CA 1
ATOM 762 C C . PHE A 1 98 ? 4.082 -0.091 -14.520 1.00 97.00 98 PHE A C 1
ATOM 764 O O . PHE A 1 98 ? 3.625 -1.148 -14.079 1.00 97.00 98 PHE A O 1
ATOM 771 N N . ALA A 1 99 ? 5.030 -0.054 -15.454 1.00 95.94 99 ALA A N 1
ATOM 772 C CA . ALA A 1 99 ? 5.793 -1.201 -15.938 1.00 95.94 99 ALA A CA 1
ATOM 773 C C . ALA A 1 99 ? 6.814 -1.639 -14.874 1.00 95.94 99 ALA A C 1
ATOM 775 O O . ALA A 1 99 ? 8.018 -1.715 -15.102 1.00 95.94 99 ALA A O 1
ATOM 776 N N . TRP A 1 100 ? 6.339 -1.864 -13.649 1.00 95.38 100 TRP A N 1
ATOM 777 C CA . TRP A 1 100 ? 7.191 -1.958 -12.470 1.00 95.38 100 TRP A CA 1
ATOM 778 C C . TRP A 1 100 ? 8.079 -3.202 -12.462 1.00 95.38 100 TRP A C 1
ATOM 780 O O . TRP A 1 100 ? 9.082 -3.226 -11.751 1.00 95.38 100 TRP A O 1
ATOM 790 N N . LYS A 1 101 ? 7.750 -4.225 -13.259 1.00 94.56 101 LYS A N 1
ATOM 791 C CA . LYS A 1 101 ? 8.605 -5.406 -13.445 1.00 94.56 101 LYS A CA 1
ATOM 792 C C . LYS A 1 101 ? 9.931 -5.056 -14.115 1.00 94.56 101 LYS A C 1
ATOM 794 O O . LYS A 1 101 ? 10.952 -5.616 -13.724 1.00 94.56 101 LYS A O 1
ATOM 799 N N . ASP A 1 102 ? 9.936 -4.061 -14.999 1.00 93.75 102 ASP A N 1
ATOM 800 C CA . ASP A 1 102 ? 11.136 -3.576 -15.693 1.00 93.75 102 ASP A CA 1
ATOM 801 C C . ASP A 1 102 ? 12.078 -2.820 -14.746 1.00 93.75 102 ASP A C 1
ATOM 803 O O . ASP A 1 102 ? 13.259 -2.620 -15.035 1.00 93.75 102 ASP A O 1
ATOM 807 N N . PHE A 1 103 ? 11.581 -2.401 -13.577 1.00 91.62 103 PHE A N 1
ATOM 808 C CA . PHE A 1 103 ? 12.411 -1.752 -12.566 1.00 91.62 103 PHE A CA 1
ATOM 809 C C . PHE A 1 103 ? 13.350 -2.730 -11.868 1.00 91.62 103 PHE A C 1
ATOM 811 O O . PHE A 1 103 ? 14.307 -2.272 -11.253 1.00 91.62 103 PHE A O 1
ATOM 818 N N . LYS A 1 104 ? 13.135 -4.050 -11.971 1.00 90.94 104 LYS A N 1
ATOM 819 C CA . LYS A 1 104 ? 13.971 -5.053 -11.296 1.00 90.94 104 LYS A CA 1
ATOM 820 C C . LYS A 1 104 ? 15.454 -4.892 -11.629 1.00 90.94 104 LYS A C 1
ATOM 822 O O . LYS A 1 104 ? 16.279 -4.915 -10.721 1.00 90.94 104 LYS A O 1
ATOM 827 N N . ASP A 1 105 ? 15.763 -4.660 -12.900 1.00 88.06 105 ASP A N 1
ATOM 828 C CA . ASP A 1 105 ? 17.144 -4.552 -13.381 1.00 88.06 105 ASP A CA 1
ATOM 829 C C . ASP A 1 105 ? 17.734 -3.146 -13.180 1.00 88.06 105 ASP A C 1
ATOM 831 O O . ASP A 1 105 ? 18.945 -2.956 -13.257 1.00 88.06 105 ASP A O 1
ATOM 835 N N . ARG A 1 106 ? 16.886 -2.143 -12.912 1.00 86.19 106 ARG A N 1
ATOM 836 C CA . ARG A 1 106 ? 17.285 -0.732 -12.762 1.00 86.19 106 ARG A CA 1
ATOM 837 C C . ARG A 1 106 ? 17.414 -0.303 -11.303 1.00 86.19 106 ARG A C 1
ATOM 839 O O . ARG A 1 106 ? 18.299 0.473 -10.958 1.00 86.19 106 ARG A O 1
ATOM 846 N N . ASN A 1 107 ? 16.489 -0.751 -10.458 1.00 88.38 107 ASN A N 1
ATOM 847 C CA . ASN A 1 107 ? 16.407 -0.414 -9.045 1.00 88.38 107 ASN A CA 1
ATOM 848 C C . ASN A 1 107 ? 15.589 -1.473 -8.285 1.00 88.38 107 ASN A C 1
ATOM 850 O O . ASN A 1 107 ? 14.356 -1.432 -8.234 1.00 88.38 107 ASN A O 1
ATOM 854 N N . GLU A 1 108 ? 16.296 -2.401 -7.639 1.00 91.81 108 GLU A N 1
ATOM 855 C CA . GLU A 1 108 ? 15.687 -3.506 -6.895 1.00 91.81 108 GLU A CA 1
ATOM 856 C C . GLU A 1 108 ? 14.770 -3.031 -5.752 1.00 91.81 108 GLU A C 1
ATOM 858 O O . GLU A 1 108 ? 13.714 -3.621 -5.510 1.00 91.81 108 GLU A O 1
ATOM 863 N N . THR A 1 109 ? 15.126 -1.945 -5.060 1.00 92.50 109 THR A N 1
ATOM 864 C CA . THR A 1 109 ? 14.325 -1.401 -3.952 1.00 92.50 109 THR A CA 1
ATOM 865 C C . THR A 1 109 ? 12.955 -0.937 -4.436 1.00 92.50 109 THR A C 1
ATOM 867 O O . THR A 1 109 ? 11.936 -1.317 -3.855 1.00 92.50 109 THR A O 1
ATOM 870 N N . ILE A 1 110 ? 12.920 -0.170 -5.529 1.00 93.25 110 ILE A N 1
ATOM 871 C CA . ILE A 1 110 ? 11.673 0.300 -6.144 1.00 93.25 110 ILE A CA 1
ATOM 872 C C . ILE A 1 110 ? 10.845 -0.900 -6.608 1.00 93.25 110 ILE A C 1
ATOM 874 O O . ILE A 1 110 ? 9.6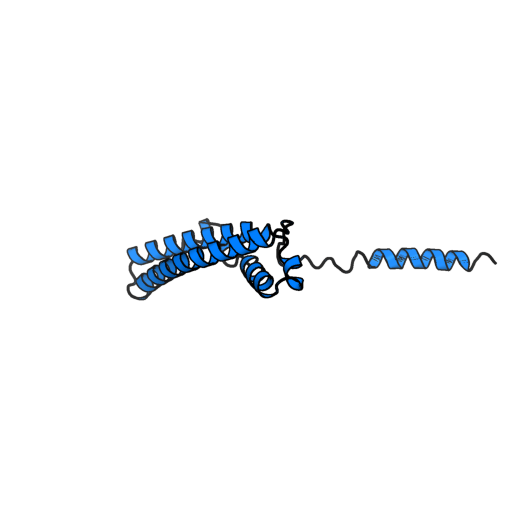66 -0.998 -6.271 1.00 93.25 110 ILE A O 1
ATOM 878 N N . PHE A 1 111 ? 11.467 -1.856 -7.300 1.00 95.19 111 PHE A N 1
ATOM 879 C CA . PHE A 1 111 ? 10.798 -3.085 -7.724 1.00 95.19 111 PHE A CA 1
ATOM 880 C C . PHE A 1 111 ? 10.117 -3.813 -6.553 1.00 95.19 111 PHE A C 1
ATOM 882 O O . PHE A 1 111 ? 8.955 -4.208 -6.656 1.00 95.19 111 PHE A O 1
ATOM 889 N N . ARG A 1 112 ? 10.802 -3.957 -5.410 1.00 95.69 112 ARG A N 1
ATOM 890 C CA . ARG A 1 112 ? 10.237 -4.603 -4.214 1.00 95.69 112 ARG A CA 1
ATOM 891 C C . ARG A 1 112 ? 9.030 -3.850 -3.656 1.00 95.69 112 ARG A C 1
ATOM 893 O O . ARG A 1 112 ? 8.056 -4.494 -3.268 1.00 95.69 112 ARG A O 1
ATOM 900 N N . TRP A 1 113 ? 9.079 -2.520 -3.630 1.00 96.69 113 TRP A N 1
ATOM 901 C CA . TRP A 1 113 ? 7.966 -1.691 -3.159 1.00 96.69 113 TRP A CA 1
ATOM 902 C C . TRP A 1 113 ? 6.742 -1.836 -4.066 1.00 96.69 113 TRP A C 1
ATOM 904 O O . TRP A 1 113 ? 5.653 -2.138 -3.581 1.00 96.69 113 TRP A O 1
ATOM 914 N N . PHE A 1 114 ? 6.924 -1.737 -5.384 1.00 96.94 114 PHE A N 1
ATOM 915 C CA . PHE A 1 114 ? 5.836 -1.944 -6.343 1.00 96.94 114 PHE A CA 1
ATOM 916 C C . PHE A 1 114 ? 5.262 -3.358 -6.293 1.00 96.94 114 PHE A C 1
ATOM 918 O O . PHE A 1 114 ? 4.044 -3.525 -6.317 1.00 96.94 114 PHE A O 1
ATOM 925 N N . LYS A 1 115 ? 6.112 -4.381 -6.141 1.00 95.69 115 LYS A N 1
ATOM 926 C CA . LYS A 1 115 ? 5.650 -5.757 -5.945 1.00 95.69 115 LYS A CA 1
ATOM 927 C C . LYS A 1 115 ? 4.743 -5.869 -4.719 1.00 95.69 115 LYS A C 1
ATOM 929 O O . LYS A 1 115 ? 3.699 -6.508 -4.807 1.00 95.69 115 LYS A O 1
ATOM 934 N N . SER A 1 116 ? 5.100 -5.224 -3.607 1.00 95.25 116 SER A N 1
ATOM 935 C CA . SER A 1 116 ? 4.250 -5.184 -2.411 1.00 95.25 116 SER A CA 1
ATOM 936 C C . SER A 1 116 ? 2.910 -4.497 -2.688 1.00 95.25 116 SER A C 1
ATOM 938 O O . SER A 1 116 ? 1.867 -5.036 -2.334 1.00 95.25 116 SER A O 1
ATOM 940 N N . LEU A 1 117 ? 2.923 -3.347 -3.368 1.00 96.00 117 LEU A N 1
ATOM 941 C CA . LEU A 1 117 ? 1.711 -2.585 -3.702 1.00 96.00 117 LEU A CA 1
ATOM 942 C C . LEU A 1 117 ? 0.833 -3.255 -4.768 1.00 96.00 117 LEU A C 1
ATOM 944 O O . LEU A 1 117 ? -0.351 -2.947 -4.866 1.00 96.00 117 LEU A O 1
ATOM 948 N N . SER A 1 118 ? 1.381 -4.190 -5.549 1.00 94.50 118 SER A N 1
ATOM 949 C CA . SER A 1 118 ? 0.628 -4.984 -6.530 1.00 94.50 118 SER A CA 1
ATOM 950 C C . SER A 1 118 ? -0.256 -6.069 -5.894 1.00 94.50 118 SER A C 1
ATOM 952 O O . SER A 1 118 ? -1.074 -6.684 -6.584 1.00 94.50 118 SER A O 1
ATOM 954 N N . VAL A 1 119 ? -0.128 -6.289 -4.580 1.00 92.62 119 VAL A N 1
ATOM 955 C CA . VAL A 1 119 ? -0.915 -7.255 -3.805 1.00 92.62 119 VAL A CA 1
ATOM 956 C C . VAL A 1 119 ? -1.983 -6.503 -3.012 1.00 92.62 119 VAL A C 1
ATOM 958 O O . VAL A 1 119 ? -1.677 -5.794 -2.061 1.00 92.62 119 VAL A O 1
ATOM 961 N N . LEU A 1 120 ? -3.252 -6.677 -3.384 1.00 87.00 120 LEU A N 1
ATOM 962 C CA . LEU A 1 120 ? -4.355 -5.912 -2.794 1.00 87.00 120 LEU A CA 1
ATOM 963 C C . LEU A 1 120 ? -4.838 -6.461 -1.430 1.00 87.00 120 LEU A C 1
ATOM 965 O O . LEU A 1 120 ? -5.365 -5.715 -0.609 1.00 87.00 120 LEU A O 1
ATOM 969 N N . GLY A 1 121 ? -4.648 -7.759 -1.165 1.00 88.06 121 GLY A N 1
ATOM 970 C CA . GLY A 1 121 ? -5.058 -8.392 0.096 1.00 88.06 121 GLY A CA 1
ATOM 971 C C . GLY A 1 121 ? -6.570 -8.300 0.348 1.00 88.06 121 GLY A C 1
ATOM 972 O O . GLY A 1 121 ? -7.368 -8.444 -0.578 1.00 88.06 121 GLY A O 1
ATOM 973 N N . THR A 1 122 ? -6.970 -8.042 1.597 1.00 86.44 122 THR A N 1
ATOM 974 C CA . THR A 1 122 ? -8.383 -7.926 2.009 1.00 86.44 122 THR A C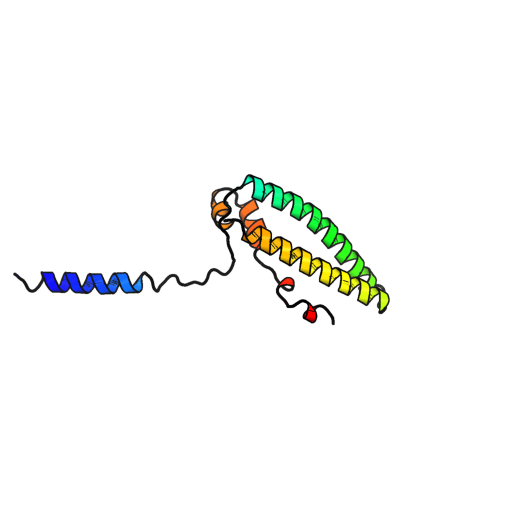A 1
ATOM 975 C C . THR A 1 122 ? -9.124 -6.808 1.272 1.00 86.44 122 THR A C 1
ATOM 977 O O . THR A 1 122 ? -10.310 -6.955 0.993 1.00 86.44 122 THR A O 1
ATOM 980 N N . ALA A 1 123 ? -8.428 -5.743 0.851 1.00 89.44 123 ALA A N 1
ATOM 981 C CA . ALA A 1 123 ? -9.001 -4.633 0.078 1.00 89.44 123 ALA A CA 1
ATOM 982 C C . ALA A 1 123 ? -9.523 -5.043 -1.320 1.00 89.44 123 ALA A C 1
ATOM 984 O O . ALA A 1 123 ? -10.134 -4.235 -2.022 1.00 89.44 123 ALA A O 1
ATOM 985 N N . ALA A 1 124 ? -9.294 -6.294 -1.741 1.00 89.06 124 ALA A N 1
ATOM 986 C CA . ALA A 1 124 ? -9.881 -6.868 -2.948 1.00 89.06 124 ALA A CA 1
ATOM 987 C C . ALA A 1 124 ? -11.368 -7.223 -2.806 1.00 89.06 124 ALA A C 1
ATOM 989 O O . ALA A 1 124 ? -12.040 -7.41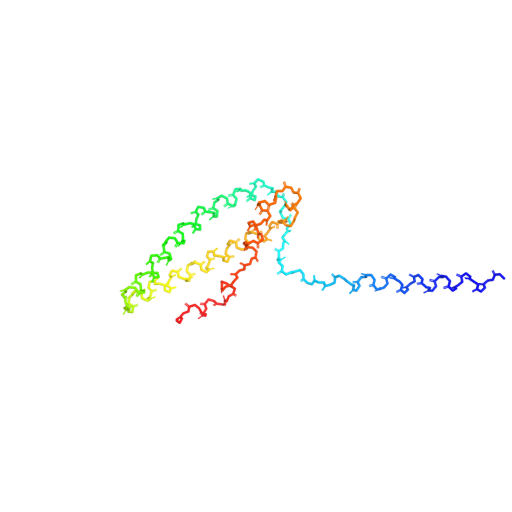2 -3.821 1.00 89.06 124 ALA A O 1
ATOM 990 N N . LEU A 1 125 ? -11.881 -7.325 -1.576 1.00 87.94 125 LEU A N 1
ATOM 991 C CA . LEU A 1 125 ? -13.279 -7.658 -1.328 1.00 87.94 125 LEU A CA 1
ATOM 992 C C . LEU A 1 125 ? -14.231 -6.527 -1.778 1.00 87.94 125 LEU A C 1
ATOM 994 O O . LEU A 1 125 ? -13.829 -5.362 -1.857 1.00 87.94 125 LEU A O 1
ATOM 998 N N . PRO A 1 126 ? -15.501 -6.850 -2.088 1.00 85.06 126 PRO A N 1
ATOM 999 C CA . PRO A 1 126 ? -16.549 -5.850 -2.281 1.00 85.06 126 PRO A CA 1
ATOM 1000 C C . PRO A 1 126 ? -16.788 -5.025 -1.012 1.00 85.06 126 PRO A C 1
ATOM 1002 O O . PRO A 1 126 ? -16.652 -5.535 0.099 1.00 85.06 126 PRO A O 1
ATOM 1005 N N . GLU A 1 127 ? -17.198 -3.770 -1.182 1.00 79.19 127 GLU A N 1
ATOM 1006 C CA . GLU A 1 127 ? -17.366 -2.805 -0.088 1.00 79.19 127 GLU A CA 1
ATOM 1007 C C . GLU A 1 127 ? -18.373 -3.282 0.974 1.00 79.19 127 GLU A C 1
ATOM 1009 O O . GLU A 1 127 ? -18.242 -3.018 2.166 1.00 79.19 127 GLU A O 1
ATOM 1014 N N . GLU A 1 128 ? -19.387 -4.030 0.544 1.00 80.50 128 GLU A N 1
ATOM 1015 C CA . GLU A 1 128 ? -20.446 -4.565 1.394 1.00 80.50 128 GLU A CA 1
ATOM 1016 C C . GLU A 1 128 ? -19.917 -5.553 2.434 1.00 80.50 128 GLU A C 1
ATOM 1018 O O . GLU A 1 128 ? -20.545 -5.730 3.474 1.00 80.50 128 GLU A O 1
ATOM 1023 N N . LYS A 1 129 ? -18.766 -6.181 2.167 1.00 78.25 129 LYS A N 1
ATOM 1024 C CA . LYS A 1 129 ? -18.129 -7.153 3.060 1.00 78.25 129 LYS A CA 1
ATOM 1025 C C . LYS A 1 129 ? -17.312 -6.511 4.183 1.00 78.25 129 LYS A C 1
ATOM 1027 O O . LYS A 1 129 ? -16.862 -7.239 5.056 1.00 78.25 129 LYS A O 1
ATOM 1032 N N . PHE A 1 130 ? -17.161 -5.186 4.194 1.00 71.12 130 PHE A N 1
ATOM 1033 C CA . PHE A 1 130 ? -16.479 -4.446 5.266 1.00 71.12 130 PHE A CA 1
ATOM 1034 C C . PHE A 1 130 ? -17.440 -3.920 6.350 1.00 71.12 130 PHE A C 1
ATOM 1036 O O . PHE A 1 130 ? -17.060 -3.069 7.145 1.00 71.12 130 PHE A O 1
ATOM 1043 N N . LYS A 1 131 ? -18.705 -4.365 6.362 1.00 69.06 131 LYS A N 1
ATOM 1044 C CA . LYS A 1 131 ? -19.771 -3.807 7.218 1.00 69.06 131 LYS A CA 1
ATOM 1045 C C . LYS A 1 131 ? -20.084 -4.610 8.493 1.00 69.06 131 LYS A C 1
ATOM 1047 O O . LYS A 1 131 ? -21.033 -4.243 9.183 1.00 69.06 131 LYS A O 1
ATOM 1052 N N . GLU A 1 132 ? -19.357 -5.687 8.791 1.00 58.66 132 GLU A N 1
ATOM 1053 C CA . GLU A 1 132 ? -19.667 -6.623 9.896 1.00 58.66 132 GLU A CA 1
ATOM 1054 C C . GLU A 1 132 ? -18.667 -6.544 11.064 1.00 58.66 132 GLU A C 1
ATOM 1056 O O . GLU A 1 132 ? -17.451 -6.599 10.789 1.00 58.66 132 GLU A O 1
#

pLDDT: mean 84.68, std 18.97, range [41.0, 98.69]